Protein AF-A0A951S8R8-F1 (afdb_monomer)

Solvent-accessible surface area (backbone atoms only — not comparable to full-atom values): 6579 Å² total; per-residue (Å²): 127,72,67,63,62,53,54,53,54,55,59,60,56,62,69,66,69,75,76,76,73,77,76,76,77,76,74,76,79,68,79,77,72,84,69,78,86,63,94,67,80,63,89,65,47,37,79,75,50,72,50,72,45,86,98,54,66,38,26,42,38,34,29,24,82,50,80,94,58,104,57,98,70,68,76,45,78,47,42,21,34,61,88,78,66,46,74,57,88,79,80,89,83,81,86,80,133

Foldseek 3Di:
DVVVVVVVVVVVVVVVPPPPPPPPDPPPPPPDDDDQDDQDDDPQKDWPDKDDDPPDQKIKTWIFNHDDDPDDTDIDIWIARNPPRGTDPDDDDDDDD

Radius of gyration: 26.25 Å; Cα contacts (8 Å, |Δi|>4): 87; chains: 1; bounding box: 28×45×77 Å

Nearest PDB structures (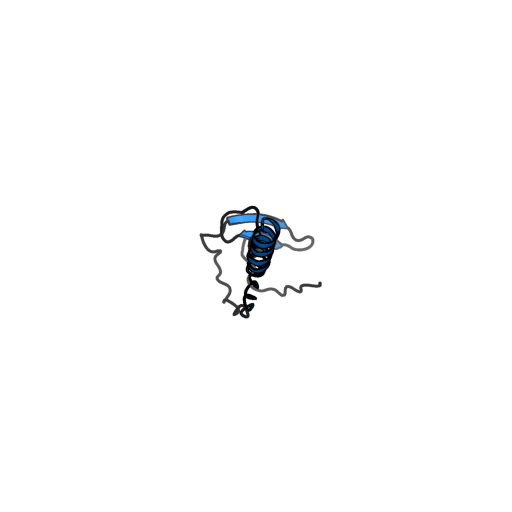foldseek):
  5fkt-assembly1_A  TM=5.896E-01  e=7.491E-01  Cellvibrio japonicus Ueda107
  2onc-assembly1_B  TM=6.786E-01  e=3.067E+00  Homo sapiens
  3g0d-assembly1_B  TM=6.782E-01  e=3.467E+00  Homo sapiens
  3sx4-assembly1_A  TM=6.814E-01  e=3.686E+00  Homo sapiens
  4g1f-assembly4_D  TM=7.110E-01  e=5.324E+00  Homo sapiens

Mean predicted aligned error: 16.15 Å

Sequence (97 aa):
MKSIKFLTYILVLSTLIFTSCKEEEKDEIKPITPVTPTDSIPANYTKVGEAYLIGTSIKAVVYTDGQILSRYTNLYTALYDSATNTRVTEGVLTKTP

Secondary structure (DSSP, 8-state):
-HHHHHHHHHHHHHTTSTT-------------------SSPPTTPEEEEEEE-TTSSEEEEEEESS---SS---EEEEEEETTT--EE---------

pLDDT: mean 72.84, std 16.3, range [47.19, 95.5]

Structure (mmCIF, N/CA/C/O backbone):
data_AF-A0A951S8R8-F1
#
_entry.id   AF-A0A951S8R8-F1
#
loop_
_atom_site.group_PDB
_atom_site.id
_atom_site.type_symbol
_atom_site.label_atom_id
_atom_site.label_alt_id
_atom_site.label_comp_id
_atom_site.label_asym_id
_atom_site.label_entity_id
_atom_site.label_seq_id
_atom_site.pdbx_PDB_ins_code
_atom_site.Cartn_x
_atom_site.Cartn_y
_atom_site.Cartn_z
_atom_site.occupancy
_atom_site.B_iso_or_equiv
_atom_site.auth_seq_id
_atom_site.auth_comp_id
_atom_site.auth_asym_id
_atom_site.auth_atom_id
_atom_site.pdbx_PDB_model_num
ATOM 1 N N . MET A 1 1 ? 3.613 37.052 64.412 1.00 52.00 1 MET A N 1
ATOM 2 C CA . MET A 1 1 ? 4.708 36.433 63.618 1.00 52.00 1 MET A CA 1
ATOM 3 C C . MET A 1 1 ? 4.316 35.189 62.798 1.00 52.00 1 MET A C 1
ATOM 5 O O . MET A 1 1 ? 5.157 34.705 62.051 1.00 52.00 1 MET A O 1
ATOM 9 N N . LYS A 1 2 ? 3.080 34.660 62.873 1.00 51.28 2 LYS A N 1
ATOM 10 C CA . LYS A 1 2 ? 2.650 33.477 62.086 1.00 51.28 2 LYS A CA 1
ATOM 11 C C . LYS A 1 2 ? 2.241 33.813 60.636 1.00 51.28 2 LYS A C 1
ATOM 13 O O . LYS A 1 2 ? 2.443 33.002 59.745 1.00 51.28 2 LYS A O 1
ATOM 18 N N . SER A 1 3 ? 1.750 35.031 60.397 1.00 54.41 3 SER A N 1
ATOM 19 C CA . SER A 1 3 ? 1.268 35.522 59.095 1.00 54.41 3 SER A CA 1
ATOM 20 C C . SER A 1 3 ? 2.374 35.857 58.084 1.00 54.41 3 SER A C 1
ATOM 22 O O . SER A 1 3 ? 2.161 35.712 56.887 1.00 54.41 3 SER A O 1
ATOM 24 N N . ILE A 1 4 ? 3.575 36.234 58.540 1.00 61.06 4 ILE A N 1
ATOM 25 C CA . ILE A 1 4 ? 4.706 36.573 57.650 1.00 61.06 4 ILE A CA 1
ATOM 26 C C . ILE A 1 4 ? 5.276 35.320 56.972 1.00 61.06 4 ILE A C 1
ATOM 28 O O . ILE A 1 4 ? 5.599 35.363 55.790 1.00 61.06 4 ILE A O 1
ATOM 32 N N . LYS A 1 5 ? 5.326 34.188 57.692 1.00 58.56 5 LYS A N 1
ATOM 33 C CA . LYS A 1 5 ? 5.770 32.896 57.138 1.00 58.56 5 LYS A CA 1
ATOM 34 C C . LYS A 1 5 ? 4.786 32.342 56.104 1.00 58.56 5 LYS A C 1
ATOM 36 O O . LYS A 1 5 ? 5.196 31.682 55.160 1.00 58.56 5 LYS A O 1
ATOM 41 N N . PHE A 1 6 ? 3.494 32.628 56.267 1.00 60.69 6 PHE A N 1
ATOM 42 C CA . PHE A 1 6 ?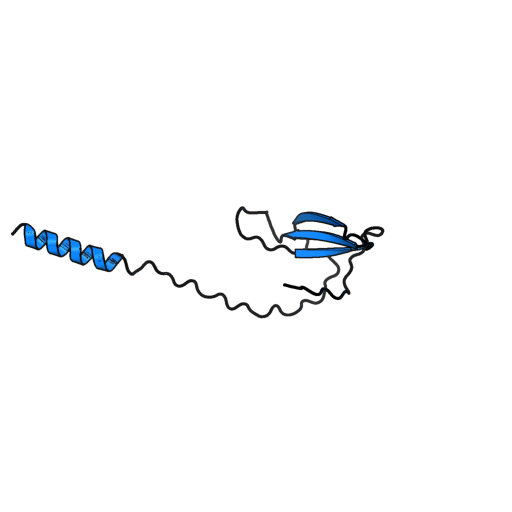 2.459 32.203 55.323 1.00 60.69 6 PHE A CA 1
ATOM 43 C C . PHE A 1 6 ? 2.534 32.987 54.003 1.00 60.69 6 PHE A C 1
ATOM 45 O O . PHE A 1 6 ? 2.419 32.404 52.929 1.00 60.69 6 PHE A O 1
ATOM 52 N N . LEU A 1 7 ? 2.835 34.290 54.076 1.00 61.62 7 LEU A N 1
ATOM 53 C CA . LEU A 1 7 ? 3.014 35.140 52.896 1.00 61.62 7 LEU A CA 1
ATOM 54 C C . LEU A 1 7 ? 4.225 34.716 52.043 1.00 61.62 7 LEU A C 1
ATOM 56 O O . LEU A 1 7 ? 4.182 34.799 50.819 1.00 61.62 7 LEU A O 1
ATOM 60 N N . THR A 1 8 ? 5.289 34.211 52.679 1.00 62.59 8 THR A N 1
ATOM 61 C CA . THR A 1 8 ? 6.489 33.719 51.978 1.00 62.59 8 THR A CA 1
ATOM 62 C C . THR A 1 8 ? 6.229 32.411 51.231 1.00 62.59 8 THR A C 1
ATOM 64 O O . THR A 1 8 ? 6.763 32.221 50.144 1.00 62.59 8 THR A O 1
ATOM 67 N N . TYR A 1 9 ? 5.369 31.534 51.759 1.00 64.81 9 TYR A N 1
ATOM 68 C CA . TYR A 1 9 ? 4.995 30.286 51.083 1.00 64.81 9 TYR A CA 1
ATOM 69 C C . TYR A 1 9 ? 4.163 30.523 49.815 1.00 64.81 9 TYR A C 1
ATOM 71 O O . TYR A 1 9 ? 4.376 29.851 48.810 1.00 64.81 9 TYR A O 1
ATOM 79 N N . ILE A 1 10 ? 3.259 31.507 49.833 1.00 66.06 10 ILE A N 1
ATOM 80 C CA . ILE A 1 10 ? 2.434 31.854 48.663 1.00 66.06 10 ILE A CA 1
ATOM 81 C C . ILE A 1 10 ? 3.296 32.449 47.540 1.00 66.06 10 ILE A C 1
ATOM 83 O O . ILE A 1 10 ? 3.075 32.145 46.369 1.00 66.06 10 ILE A O 1
ATOM 87 N N . LEU A 1 11 ? 4.312 33.243 47.892 1.00 64.38 11 LEU A N 1
ATOM 88 C CA . LEU A 1 11 ? 5.229 33.851 46.925 1.00 64.38 11 LEU A CA 1
ATOM 89 C C . LEU A 1 11 ? 6.129 32.814 46.225 1.00 64.38 11 LEU A C 1
ATOM 91 O O . LEU A 1 11 ? 6.424 32.959 45.045 1.00 64.38 11 LEU A O 1
ATOM 95 N N . VAL A 1 12 ? 6.550 31.759 46.929 1.00 63.94 12 VAL A N 1
ATOM 96 C CA . VAL A 1 12 ? 7.363 30.676 46.340 1.00 63.94 12 VAL A CA 1
ATOM 97 C C . VAL A 1 12 ? 6.514 29.741 45.469 1.00 63.94 12 VAL A C 1
ATOM 99 O O . VAL A 1 12 ? 7.018 29.161 44.513 1.00 63.94 12 VAL A O 1
ATOM 102 N N . LEU A 1 13 ? 5.214 29.612 45.752 1.00 62.19 13 LEU A N 1
ATOM 103 C CA . LEU A 1 13 ? 4.320 28.757 44.969 1.00 62.19 13 LEU A CA 1
ATOM 104 C C . LEU A 1 13 ? 3.916 29.386 43.622 1.00 62.19 13 LEU A C 1
ATOM 106 O O . LEU A 1 13 ? 3.668 28.653 42.668 1.00 62.19 13 LEU A O 1
ATOM 110 N N . SER A 1 14 ? 3.885 30.720 43.505 1.00 60.44 14 SER A N 1
ATOM 111 C CA . SER A 1 14 ? 3.494 31.401 42.259 1.00 60.44 14 SER A CA 1
ATOM 112 C C . SER A 1 14 ? 4.571 31.376 41.169 1.00 60.44 14 SER A C 1
ATOM 114 O O . SER A 1 14 ? 4.240 31.444 39.986 1.00 60.44 14 SER A O 1
ATOM 116 N N . THR A 1 15 ? 5.850 31.226 41.527 1.00 58.84 15 THR A N 1
ATOM 117 C CA . THR A 1 15 ? 6.955 31.158 40.553 1.00 58.84 15 THR A CA 1
ATOM 118 C C . THR A 1 15 ? 7.100 29.782 39.898 1.00 58.84 15 THR A C 1
ATOM 120 O O . THR A 1 15 ? 7.718 29.673 38.843 1.00 58.84 15 THR A O 1
ATOM 123 N N . LEU A 1 16 ? 6.487 28.737 40.467 1.00 59.00 16 LEU A N 1
ATOM 124 C CA . LEU A 1 16 ? 6.534 27.365 39.945 1.00 59.00 16 LEU A CA 1
ATOM 125 C C . LEU A 1 16 ? 5.506 27.083 38.835 1.00 59.00 16 LEU A C 1
ATOM 127 O O . LEU A 1 16 ? 5.595 26.053 38.177 1.00 59.00 16 LEU A O 1
ATOM 131 N N . ILE A 1 17 ? 4.541 27.979 38.609 1.00 59.47 17 ILE A N 1
ATOM 132 C CA . ILE A 1 17 ? 3.419 27.747 37.680 1.00 59.47 17 ILE A CA 1
ATOM 133 C C . ILE A 1 17 ? 3.738 28.221 36.247 1.00 59.47 17 ILE A C 1
ATOM 135 O O . ILE A 1 17 ? 3.051 27.847 35.302 1.00 59.47 17 ILE A O 1
ATOM 139 N N . PHE A 1 18 ? 4.810 29.001 36.054 1.00 56.69 18 PHE A N 1
ATOM 140 C CA . PHE A 1 18 ? 5.191 29.553 34.74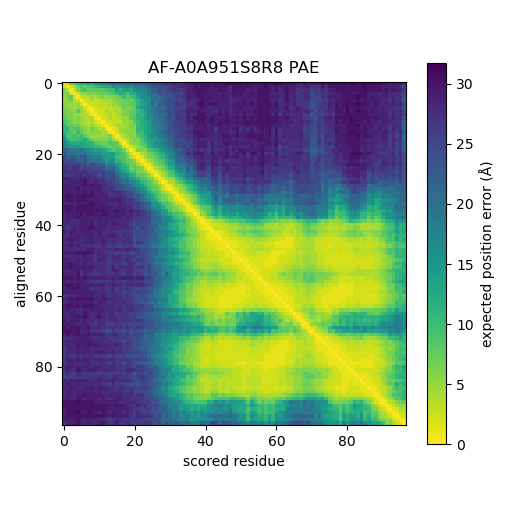3 1.00 56.69 18 PHE A CA 1
ATOM 141 C C . PHE A 1 18 ? 6.191 28.694 33.951 1.00 56.69 18 PHE A C 1
ATOM 143 O O . PHE A 1 18 ? 6.570 29.068 32.846 1.00 56.69 18 PHE A O 1
ATOM 150 N N . THR A 1 19 ? 6.613 27.536 34.464 1.00 59.28 19 THR A N 1
ATOM 151 C CA . THR A 1 19 ? 7.606 26.674 33.792 1.00 59.28 19 THR A CA 1
ATOM 152 C C . THR A 1 19 ? 6.996 25.593 32.893 1.00 59.28 19 THR A C 1
ATOM 154 O O . THR A 1 19 ? 7.737 24.820 32.291 1.00 59.28 19 THR A O 1
ATOM 157 N N . SER A 1 20 ? 5.663 25.528 32.765 1.00 55.53 20 SER A N 1
ATOM 158 C CA . SER A 1 20 ? 4.974 24.445 32.042 1.00 55.53 20 SER A CA 1
ATOM 159 C C . SER A 1 20 ? 4.200 24.890 30.794 1.00 55.53 20 SER A C 1
ATOM 161 O O . SER A 1 20 ? 3.190 24.282 30.447 1.00 55.53 20 SER A O 1
ATOM 163 N N . CYS A 1 21 ? 4.698 25.893 30.074 1.00 60.41 21 CYS A N 1
ATOM 164 C CA . CYS A 1 21 ? 4.449 25.988 28.635 1.00 60.41 21 CYS A CA 1
ATOM 165 C C . CYS A 1 21 ? 5.751 25.640 27.918 1.00 60.41 21 CYS A C 1
ATOM 167 O O . CYS A 1 21 ? 6.576 26.509 27.647 1.00 60.41 21 CYS A O 1
ATOM 169 N N . LYS A 1 22 ? 5.953 24.347 27.645 1.00 51.09 22 LYS A N 1
ATOM 170 C CA . LYS A 1 22 ? 6.853 23.949 26.565 1.00 51.09 22 LYS A CA 1
ATOM 171 C C . LYS A 1 22 ? 6.155 24.357 25.278 1.00 51.09 22 LYS A C 1
ATOM 173 O O . LYS A 1 22 ? 5.131 23.779 24.929 1.00 51.09 22 LYS A O 1
ATOM 178 N N . GLU A 1 23 ? 6.665 25.400 24.645 1.00 51.06 23 GLU A N 1
ATOM 179 C CA . GLU A 1 23 ? 6.321 25.714 23.268 1.00 51.06 23 GLU A CA 1
ATOM 180 C C . GLU A 1 23 ? 6.715 24.483 22.447 1.00 51.06 23 GLU A C 1
ATOM 182 O O . GLU A 1 23 ? 7.880 24.080 22.446 1.00 51.06 23 GLU A O 1
ATOM 187 N N . GLU A 1 24 ? 5.721 23.794 21.883 1.00 51.28 24 GLU A N 1
ATOM 188 C CA . GLU A 1 24 ? 5.985 22.714 20.944 1.00 51.28 24 GLU A CA 1
ATOM 189 C C . GLU A 1 24 ? 6.720 23.347 19.767 1.00 51.28 24 GLU A C 1
ATOM 191 O O . GLU A 1 24 ? 6.184 24.213 19.069 1.00 51.28 24 GLU A O 1
ATOM 196 N N . GLU A 1 25 ? 7.993 22.976 19.631 1.00 47.19 25 GLU A N 1
ATOM 197 C CA . GLU A 1 25 ? 8.820 23.263 18.472 1.00 47.19 25 GLU A CA 1
ATOM 198 C C . GLU A 1 25 ? 7.977 22.909 17.251 1.00 47.19 25 GLU A C 1
ATOM 200 O O . GLU A 1 25 ? 7.586 21.758 17.062 1.00 47.19 25 GLU A O 1
ATOM 205 N N . LYS A 1 26 ? 7.576 23.931 16.485 1.00 47.31 26 LYS A N 1
ATOM 206 C CA .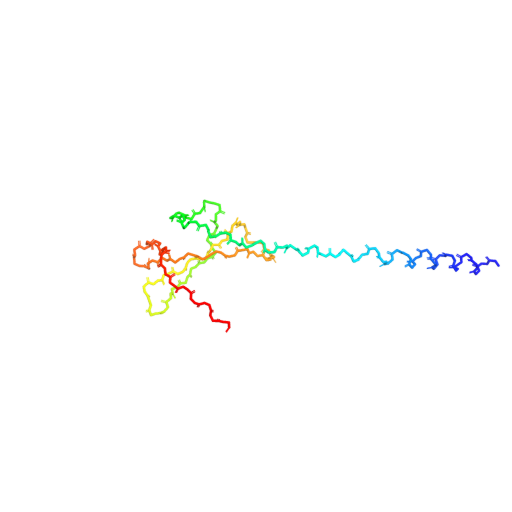 LYS A 1 26 ? 6.914 23.710 15.208 1.00 47.31 26 LYS A CA 1
ATOM 207 C C . LYS A 1 26 ? 7.921 22.952 14.368 1.00 47.31 26 LYS A C 1
ATOM 209 O O . LYS A 1 26 ? 8.836 23.576 13.838 1.00 47.31 26 LYS A O 1
ATOM 214 N N . ASP A 1 27 ? 7.751 21.637 14.279 1.00 49.22 27 ASP A N 1
ATOM 215 C CA . ASP A 1 27 ? 8.415 20.819 13.282 1.00 49.22 27 ASP A CA 1
ATOM 216 C C . ASP A 1 27 ? 8.200 21.531 11.948 1.00 49.22 27 ASP A C 1
ATOM 218 O O . ASP A 1 27 ? 7.082 21.596 11.423 1.00 49.22 27 ASP A O 1
ATOM 222 N N . GLU A 1 28 ? 9.257 22.168 11.442 1.00 48.84 28 GLU A N 1
ATOM 223 C CA . GLU A 1 28 ? 9.263 22.701 10.096 1.00 48.84 28 GLU A CA 1
ATOM 224 C C . GLU A 1 28 ? 8.881 21.531 9.198 1.00 48.84 28 GLU A C 1
ATOM 226 O O . GLU A 1 28 ? 9.617 20.545 9.097 1.00 48.84 28 GLU A O 1
ATOM 231 N N . ILE A 1 29 ? 7.700 21.615 8.581 1.00 52.88 29 ILE A N 1
ATOM 232 C CA . ILE A 1 29 ? 7.261 20.668 7.564 1.00 52.88 29 ILE A CA 1
ATOM 233 C C . ILE A 1 29 ? 8.261 20.823 6.422 1.00 52.88 29 ILE A C 1
ATOM 235 O O . ILE A 1 29 ? 8.091 21.662 5.535 1.00 52.88 29 ILE A O 1
ATOM 239 N N . LYS A 1 30 ? 9.354 20.058 6.476 1.00 49.28 30 LYS A N 1
ATOM 240 C CA . LYS A 1 30 ? 10.313 19.991 5.386 1.00 49.28 30 LYS A CA 1
ATOM 241 C C . LYS A 1 30 ? 9.522 19.576 4.149 1.00 49.28 30 LYS A C 1
ATOM 243 O O . LYS A 1 30 ? 8.792 18.583 4.220 1.00 49.28 30 LYS A O 1
ATOM 248 N N . PRO A 1 31 ? 9.633 20.316 3.033 1.00 50.00 31 PRO A N 1
ATOM 249 C CA . PRO A 1 31 ? 9.040 19.895 1.779 1.00 50.00 31 PRO A CA 1
ATOM 250 C C . PRO A 1 31 ? 9.468 18.456 1.510 1.00 50.00 31 PRO A C 1
ATOM 252 O O . PRO A 1 31 ? 10.661 18.152 1.486 1.00 50.00 31 PRO A O 1
ATOM 255 N N . ILE A 1 32 ? 8.489 17.567 1.377 1.00 60.22 32 ILE A N 1
ATOM 256 C CA . ILE A 1 32 ? 8.725 16.172 1.025 1.00 60.22 32 ILE A CA 1
ATOM 257 C C . ILE A 1 32 ? 9.359 16.200 -0.363 1.00 60.22 32 ILE A C 1
ATOM 259 O O . ILE A 1 32 ? 8.687 16.514 -1.347 1.00 60.22 32 ILE A O 1
ATOM 263 N N . THR A 1 33 ? 10.664 15.948 -0.449 1.00 52.12 33 THR A N 1
ATOM 264 C CA . THR A 1 33 ? 11.326 15.776 -1.739 1.00 52.12 33 THR A CA 1
ATOM 265 C C . THR A 1 33 ? 10.621 14.616 -2.442 1.00 52.12 33 THR A C 1
ATOM 267 O O . THR A 1 33 ? 10.497 13.554 -1.824 1.00 52.12 33 THR A O 1
ATOM 270 N N . PRO A 1 34 ? 10.122 14.782 -3.680 1.00 50.09 34 PRO A N 1
ATOM 271 C CA . PRO A 1 34 ? 9.469 13.697 -4.394 1.00 50.09 34 PRO A CA 1
ATOM 272 C C . PRO A 1 34 ? 10.436 12.520 -4.486 1.00 50.09 34 PRO A C 1
ATOM 274 O O . PRO A 1 34 ? 11.483 12.610 -5.125 1.00 50.09 34 PRO A O 1
ATOM 277 N N . VAL A 1 35 ? 10.121 11.431 -3.792 1.00 56.78 35 VAL A N 1
ATOM 278 C CA . VAL A 1 35 ? 10.857 10.182 -3.945 1.00 56.78 35 VAL A CA 1
ATOM 279 C C . VAL A 1 35 ? 10.472 9.588 -5.291 1.00 56.78 35 VAL A C 1
ATOM 281 O O . VAL A 1 35 ? 9.289 9.522 -5.628 1.00 56.78 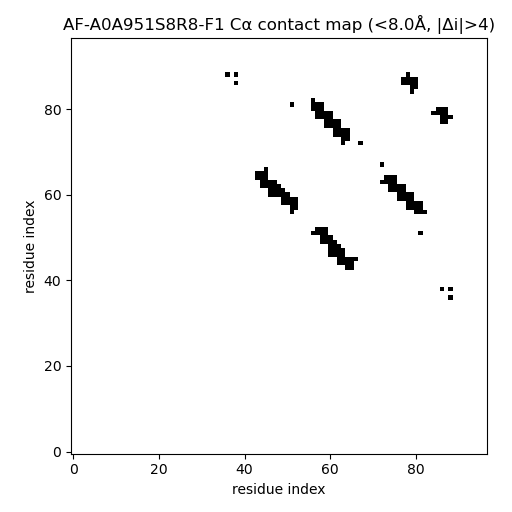35 VAL A O 1
ATOM 284 N N . THR A 1 36 ? 11.465 9.165 -6.071 1.00 57.25 36 THR A N 1
ATOM 285 C CA . THR A 1 36 ? 11.218 8.371 -7.275 1.00 57.25 36 THR A CA 1
ATOM 286 C C . THR A 1 36 ? 10.337 7.185 -6.881 1.00 57.25 36 THR A C 1
ATOM 288 O O . THR A 1 36 ? 10.677 6.499 -5.907 1.00 57.25 36 THR A O 1
ATOM 291 N N . PRO A 1 37 ? 9.202 6.945 -7.564 1.00 57.38 37 PRO A N 1
ATOM 292 C CA . PRO A 1 37 ? 8.337 5.822 -7.242 1.00 57.38 37 PRO A CA 1
ATOM 293 C C . PRO A 1 37 ? 9.166 4.539 -7.313 1.00 57.38 37 PRO A C 1
ATOM 295 O O . PRO A 1 37 ? 9.643 4.141 -8.367 1.00 57.38 37 PRO A O 1
ATOM 298 N N . THR A 1 38 ? 9.406 3.929 -6.156 1.00 61.50 38 THR A N 1
ATOM 299 C CA . THR A 1 38 ? 9.983 2.589 -6.078 1.00 61.50 38 THR A CA 1
ATOM 300 C C . THR A 1 38 ? 8.861 1.607 -6.366 1.00 61.50 38 THR A C 1
ATOM 302 O O . THR A 1 38 ? 7.801 1.710 -5.743 1.00 61.50 38 THR A O 1
ATOM 305 N N . ASP A 1 39 ? 9.077 0.660 -7.278 1.00 64.75 39 ASP A N 1
ATOM 306 C CA . ASP A 1 39 ? 8.048 -0.300 -7.703 1.00 64.75 39 ASP A CA 1
ATOM 307 C C . ASP A 1 39 ? 7.542 -1.176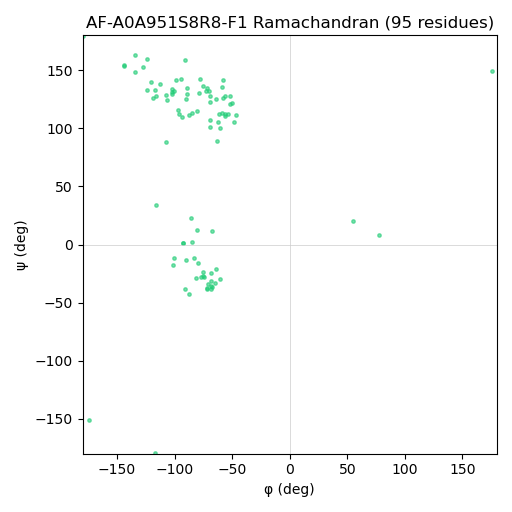 -6.546 1.00 64.75 39 ASP A C 1
ATOM 309 O O . ASP A 1 39 ? 6.364 -1.537 -6.492 1.00 64.75 39 ASP A O 1
ATOM 313 N N . SER A 1 40 ? 8.390 -1.445 -5.552 1.00 76.44 40 SER A N 1
ATOM 314 C CA . SER A 1 40 ? 8.063 -2.279 -4.396 1.00 76.44 40 SER A CA 1
ATOM 315 C C . SER A 1 40 ? 7.578 -1.488 -3.177 1.00 76.44 40 SER A C 1
ATOM 317 O O . SER A 1 40 ? 8.128 -0.441 -2.834 1.00 76.44 40 SER A O 1
ATOM 319 N N . ILE A 1 41 ? 6.598 -2.048 -2.462 1.00 82.75 41 ILE A N 1
ATOM 320 C CA . ILE A 1 41 ? 6.230 -1.614 -1.108 1.00 82.75 41 ILE A CA 1
ATOM 321 C C . ILE A 1 41 ? 7.359 -2.021 -0.140 1.00 82.75 41 ILE A C 1
ATOM 323 O O . ILE A 1 41 ? 7.790 -3.176 -0.193 1.00 82.75 41 ILE A O 1
ATOM 327 N N . PRO A 1 42 ? 7.851 -1.125 0.738 1.00 85.00 42 PRO A N 1
ATOM 328 C CA . PRO A 1 42 ? 8.872 -1.476 1.723 1.00 85.00 42 PRO A CA 1
ATOM 329 C C . PRO A 1 42 ? 8.429 -2.625 2.638 1.00 85.00 42 PRO A C 1
ATOM 331 O O . PRO A 1 42 ? 7.282 -2.681 3.074 1.00 85.00 42 PRO A O 1
ATOM 334 N N . ALA A 1 43 ? 9.351 -3.531 2.974 1.00 84.62 43 ALA A N 1
ATOM 335 C CA . ALA A 1 43 ? 9.038 -4.741 3.744 1.00 84.62 43 ALA A CA 1
ATOM 336 C C . ALA A 1 43 ? 8.530 -4.468 5.173 1.00 84.62 43 ALA A C 1
ATOM 338 O O . ALA A 1 43 ? 7.891 -5.326 5.774 1.00 84.62 43 ALA A O 1
ATOM 339 N N . ASN A 1 44 ? 8.809 -3.286 5.725 1.00 86.25 44 ASN A N 1
ATOM 340 C CA . ASN A 1 44 ? 8.362 -2.877 7.056 1.00 86.25 44 ASN A CA 1
ATOM 341 C 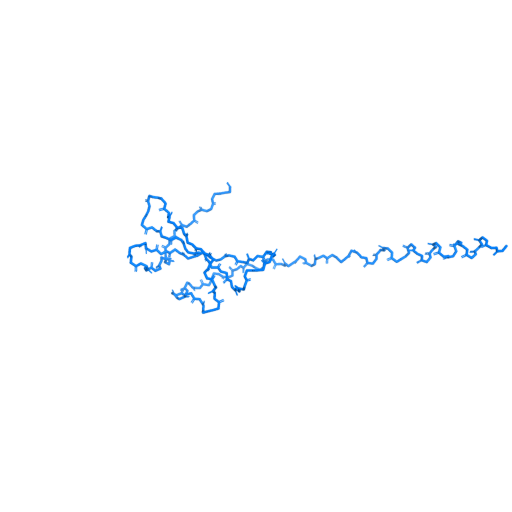C . ASN A 1 44 ? 6.941 -2.287 7.070 1.00 86.25 44 ASN A C 1
ATOM 343 O O . ASN A 1 44 ? 6.494 -1.831 8.120 1.00 86.25 44 ASN A O 1
ATOM 347 N N . TYR A 1 45 ? 6.247 -2.250 5.928 1.00 89.69 45 TYR A N 1
ATOM 348 C CA . TYR A 1 45 ? 4.904 -1.688 5.847 1.00 89.69 45 TYR A CA 1
ATOM 349 C C . TYR A 1 45 ? 3.849 -2.757 6.127 1.00 89.69 45 TYR A C 1
ATOM 351 O O . TYR A 1 45 ? 3.875 -3.851 5.562 1.00 89.69 45 TYR A O 1
ATOM 359 N N . THR A 1 46 ? 2.868 -2.408 6.955 1.00 91.12 46 THR A N 1
ATOM 360 C CA . THR A 1 46 ? 1.739 -3.283 7.290 1.00 91.12 46 THR A CA 1
ATOM 361 C C . THR A 1 46 ? 0.507 -2.857 6.505 1.00 91.12 46 THR A C 1
ATOM 363 O O . THR A 1 46 ? 0.130 -1.685 6.526 1.00 91.12 46 THR A O 1
ATOM 366 N N . LYS A 1 47 ? -0.152 -3.800 5.823 1.00 92.44 47 LYS A N 1
ATOM 367 C CA . LYS A 1 47 ? -1.440 -3.546 5.163 1.00 92.44 47 LYS A CA 1
ATOM 368 C C . LYS A 1 47 ? -2.526 -3.325 6.216 1.00 92.44 47 LYS A C 1
ATOM 370 O O . LYS A 1 47 ? -2.783 -4.203 7.034 1.00 92.44 47 LYS A O 1
ATOM 375 N N . VAL A 1 48 ? -3.184 -2.174 6.147 1.00 93.00 48 VAL A N 1
ATOM 376 C CA . VAL A 1 48 ? -4.299 -1.794 7.028 1.00 93.00 48 VAL A CA 1
ATOM 377 C C . VAL A 1 48 ? -5.632 -2.215 6.418 1.00 93.00 48 VAL A C 1
ATOM 379 O O . VAL A 1 48 ? -6.531 -2.668 7.119 1.00 93.00 48 VAL A O 1
ATOM 382 N N . GLY A 1 49 ? -5.762 -2.090 5.098 1.00 93.44 49 GLY A N 1
ATOM 383 C CA . GLY A 1 49 ? -7.000 -2.406 4.400 1.00 93.44 49 GLY A CA 1
ATOM 384 C C . GLY A 1 49 ? -6.895 -2.188 2.899 1.00 93.44 49 GLY A C 1
ATOM 385 O O . GLY A 1 49 ? -5.854 -1.785 2.376 1.00 93.44 49 GLY A O 1
ATOM 386 N N . GLU A 1 50 ? -7.984 -2.476 2.199 1.00 95.50 50 GLU A N 1
ATOM 387 C CA . GLU A 1 50 ? -8.121 -2.215 0.770 1.00 95.50 50 GLU A CA 1
ATOM 388 C C . GLU A 1 50 ? -9.549 -1.798 0.420 1.00 95.50 50 GLU A C 1
ATOM 390 O O . GLU A 1 50 ? -10.499 -2.147 1.122 1.00 95.50 50 GLU A O 1
ATOM 395 N N . ALA A 1 51 ? -9.683 -1.053 -0.671 1.00 95.00 51 ALA A N 1
ATOM 396 C CA . ALA A 1 51 ? -10.955 -0.628 -1.232 1.00 95.00 51 ALA A CA 1
ATOM 397 C C . ALA A 1 51 ? -10.882 -0.614 -2.762 1.00 95.00 51 ALA A C 1
ATOM 399 O O . ALA A 1 51 ? -9.817 -0.417 -3.348 1.00 95.00 51 ALA A O 1
ATOM 400 N N . TYR A 1 52 ? -12.031 -0.792 -3.408 1.00 93.56 52 TYR A N 1
ATOM 401 C CA . TYR A 1 52 ? -12.161 -0.731 -4.863 1.00 93.56 52 TYR A CA 1
ATOM 402 C C . TYR A 1 52 ? -12.768 0.612 -5.265 1.00 93.56 52 TYR A C 1
ATOM 404 O O . TYR A 1 52 ? -13.777 1.038 -4.699 1.00 93.56 52 TYR A O 1
ATOM 412 N N . LEU A 1 53 ? -12.147 1.286 -6.232 1.00 88.88 53 LEU A N 1
ATOM 413 C CA . LEU A 1 53 ? -12.626 2.567 -6.736 1.00 88.88 53 LEU A CA 1
ATOM 414 C C . LEU A 1 53 ? -13.759 2.318 -7.737 1.00 88.88 53 LEU A C 1
ATOM 416 O O . LEU A 1 53 ? -13.547 1.754 -8.811 1.00 88.88 53 LEU A O 1
ATOM 420 N N . ILE A 1 54 ? -14.966 2.759 -7.381 1.00 90.38 54 ILE A N 1
ATOM 421 C CA . ILE A 1 54 ? -16.173 2.598 -8.200 1.00 90.38 54 ILE A CA 1
ATOM 422 C C . ILE A 1 54 ? -15.973 3.258 -9.571 1.00 90.38 54 ILE A C 1
ATOM 424 O O . ILE A 1 54 ? -15.487 4.383 -9.663 1.00 90.38 54 ILE A O 1
ATOM 428 N N . GLY A 1 55 ? -16.375 2.560 -10.636 1.00 87.81 55 GLY A N 1
ATOM 429 C CA . GLY A 1 55 ? -16.267 3.058 -12.012 1.00 87.81 55 GLY A CA 1
ATOM 430 C C . GLY A 1 55 ? -14.861 2.963 -12.608 1.00 87.81 55 GLY A C 1
ATOM 431 O O . GLY A 1 55 ? -14.630 3.476 -13.699 1.00 87.81 55 GLY A O 1
ATOM 432 N N . THR A 1 56 ? -13.927 2.301 -11.922 1.00 88.25 56 THR A N 1
ATOM 433 C CA . THR A 1 56 ? -12.565 2.068 -12.408 1.00 88.25 56 THR A CA 1
ATOM 434 C C . THR A 1 56 ? -12.155 0.618 -12.172 1.00 88.25 56 THR A C 1
ATOM 436 O O . THR A 1 56 ? -12.727 -0.068 -11.328 1.00 88.25 56 THR A O 1
ATOM 439 N N . SER A 1 57 ? -11.107 0.173 -12.859 1.00 90.38 57 SER A N 1
ATOM 440 C CA . SER A 1 57 ? -10.447 -1.102 -12.561 1.00 90.38 57 SER A CA 1
ATOM 441 C C . SER A 1 57 ? -9.389 -0.961 -11.460 1.00 90.38 57 SER A C 1
ATOM 443 O O . SER A 1 57 ? -8.472 -1.773 -11.417 1.00 90.38 57 SER A O 1
ATOM 445 N N . ILE A 1 58 ? -9.464 0.053 -10.587 1.00 92.00 58 ILE A N 1
ATOM 446 C CA . ILE A 1 58 ? -8.422 0.354 -9.595 1.00 92.00 58 ILE A CA 1
ATOM 447 C C . ILE A 1 58 ? -8.822 -0.136 -8.199 1.00 92.00 58 ILE A C 1
ATOM 449 O O . ILE A 1 58 ? -9.915 0.129 -7.697 1.00 92.00 58 ILE A O 1
ATOM 453 N N . LYS A 1 59 ? -7.877 -0.797 -7.534 1.00 94.00 59 LYS A N 1
ATOM 454 C CA . LYS A 1 59 ? -7.889 -1.122 -6.110 1.00 94.00 59 LYS A CA 1
ATOM 455 C C . LYS A 1 59 ? -6.899 -0.225 -5.373 1.00 94.00 59 LYS A C 1
ATOM 457 O O . LYS A 1 59 ? -5.710 -0.219 -5.686 1.00 94.00 59 LYS A O 1
ATOM 462 N N . ALA A 1 60 ? -7.368 0.495 -4.364 1.00 92.94 60 ALA A N 1
ATOM 463 C CA . ALA A 1 60 ? -6.511 1.191 -3.416 1.00 92.94 60 ALA A CA 1
ATOM 464 C C . ALA A 1 60 ? -6.182 0.266 -2.245 1.00 92.94 60 ALA A C 1
ATOM 466 O O . ALA A 1 60 ? -7.074 -0.319 -1.631 1.00 92.94 60 ALA A O 1
ATOM 467 N N . VAL A 1 61 ? -4.900 0.152 -1.914 1.00 94.31 61 VAL A N 1
ATOM 468 C CA . VAL A 1 61 ? -4.430 -0.566 -0.730 1.00 94.31 61 VAL A CA 1
ATOM 469 C C . VAL A 1 61 ? -3.759 0.429 0.203 1.00 94.31 61 VAL A C 1
ATOM 471 O O . VAL A 1 61 ? -2.878 1.185 -0.214 1.00 94.31 61 VAL A O 1
ATOM 474 N N . VAL A 1 62 ? -4.195 0.423 1.460 1.00 92.88 62 VAL A N 1
ATOM 475 C CA . VAL A 1 62 ? -3.705 1.318 2.508 1.00 92.88 62 VAL A CA 1
ATOM 476 C C . VAL A 1 62 ? -2.711 0.566 3.382 1.00 92.88 62 VAL A C 1
ATOM 478 O O . VAL A 1 62 ? -2.979 -0.547 3.843 1.00 92.88 62 VAL A O 1
ATOM 481 N N . TYR A 1 63 ? -1.574 1.201 3.620 1.00 93.06 63 TYR A N 1
ATOM 482 C CA . TYR A 1 63 ? -0.463 0.711 4.415 1.00 93.06 63 TYR A CA 1
ATOM 483 C C . TYR A 1 63 ? -0.128 1.691 5.538 1.00 93.06 63 TYR A C 1
ATOM 485 O O . TYR A 1 63 ? -0.434 2.879 5.457 1.00 93.06 63 TYR A O 1
ATOM 493 N N . THR A 1 64 ? 0.560 1.195 6.556 1.00 92.12 64 THR A N 1
ATOM 494 C CA . THR A 1 64 ? 1.224 1.990 7.592 1.00 92.12 64 THR A CA 1
ATOM 495 C C . THR A 1 64 ? 2.686 1.556 7.707 1.00 92.12 64 THR A C 1
ATOM 497 O O . THR A 1 64 ? 3.008 0.409 7.400 1.00 92.12 64 THR A O 1
ATOM 500 N N . ASP A 1 65 ? 3.569 2.453 8.137 1.00 87.19 65 ASP A N 1
ATOM 501 C CA . ASP A 1 65 ? 5.009 2.228 8.324 1.00 87.19 65 ASP A CA 1
ATOM 502 C C . ASP A 1 65 ? 5.371 1.517 9.648 1.00 87.19 65 ASP A C 1
ATOM 504 O O . ASP A 1 65 ? 6.549 1.442 10.007 1.00 87.19 65 ASP A O 1
ATOM 508 N N . GLY A 1 66 ? 4.391 0.945 10.359 1.00 79.62 66 GLY A N 1
ATOM 509 C CA . GLY A 1 66 ? 4.622 0.217 11.607 1.00 79.62 66 GLY A CA 1
ATOM 510 C C . GLY A 1 66 ? 3.380 -0.476 12.173 1.00 79.62 66 GLY A C 1
ATOM 511 O O . GLY A 1 66 ? 2.499 -0.915 11.435 1.00 79.62 66 GLY A O 1
ATOM 512 N N . GLN A 1 67 ? 3.321 -0.623 13.501 1.00 76.69 67 GLN A N 1
ATOM 513 C CA . GLN A 1 67 ? 2.122 -1.115 14.187 1.00 76.69 67 GLN A CA 1
ATOM 514 C C . GLN A 1 67 ? 1.080 -0.000 14.292 1.00 76.69 67 GLN A C 1
ATOM 516 O O . GLN A 1 67 ? 1.425 1.151 14.551 1.00 76.69 67 GLN A O 1
ATOM 521 N N . ILE A 1 68 ? -0.199 -0.356 14.150 1.00 74.38 68 ILE A N 1
ATOM 522 C CA . ILE A 1 68 ? -1.305 0.577 14.377 1.00 74.38 68 ILE A CA 1
ATOM 523 C C . ILE A 1 68 ? -1.364 0.877 15.877 1.00 74.38 68 ILE A C 1
ATOM 525 O O . ILE A 1 68 ? -1.841 0.067 16.672 1.00 74.38 68 ILE A O 1
ATOM 529 N N . LEU A 1 69 ? -0.842 2.037 16.264 1.00 74.00 69 LEU A N 1
ATOM 530 C CA . LEU A 1 69 ? -0.933 2.552 17.624 1.00 74.00 69 LEU A CA 1
ATOM 531 C C . LEU A 1 69 ? -2.192 3.413 17.764 1.00 74.00 69 LEU A C 1
ATOM 533 O O . LEU A 1 69 ? -2.710 3.949 16.790 1.00 74.00 69 LEU A O 1
ATOM 537 N N . SER A 1 70 ? -2.670 3.610 18.993 1.00 71.62 70 SER A N 1
ATOM 538 C CA . SER A 1 70 ? -3.859 4.426 19.308 1.00 71.62 70 SER A CA 1
ATOM 539 C C . SER A 1 70 ? -3.696 5.937 19.050 1.00 71.62 70 SER A C 1
ATOM 541 O O . SER A 1 70 ? -4.520 6.736 19.492 1.00 71.62 70 SER A O 1
ATOM 543 N N . ARG A 1 71 ? -2.626 6.347 18.363 1.00 75.81 71 ARG A N 1
ATOM 544 C CA . ARG A 1 71 ? -2.263 7.738 18.063 1.00 75.81 71 ARG A CA 1
ATOM 545 C C . ARG A 1 71 ? -2.264 7.982 16.552 1.00 75.81 71 ARG A C 1
ATOM 547 O O . ARG A 1 71 ? -2.532 7.081 15.760 1.00 75.81 71 ARG A O 1
ATOM 554 N N . TYR A 1 72 ? -1.933 9.213 16.163 1.00 78.75 72 TYR A N 1
ATOM 555 C CA . TYR A 1 72 ? -1.688 9.572 14.770 1.00 78.75 72 TYR A CA 1
ATOM 556 C C . TYR A 1 72 ? -0.678 8.611 14.143 1.00 78.75 72 TYR A C 1
ATOM 558 O O . TYR A 1 72 ? 0.437 8.456 14.636 1.00 78.75 72 TYR A O 1
ATOM 566 N N . THR A 1 73 ? -1.117 7.947 13.080 1.00 82.81 73 THR A N 1
ATOM 567 C CA . THR A 1 73 ? -0.346 6.951 12.344 1.00 82.81 73 THR A CA 1
ATOM 568 C C . THR A 1 73 ? -0.300 7.383 10.888 1.00 82.81 73 THR A C 1
ATOM 570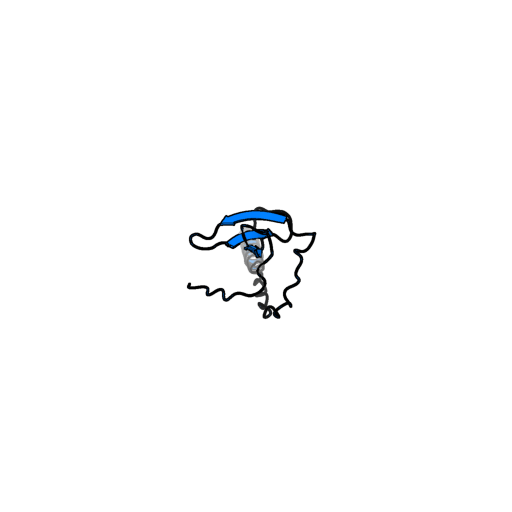 O O . THR A 1 73 ? -1.332 7.752 10.321 1.00 82.81 73 THR A O 1
ATOM 573 N N . ASN A 1 74 ? 0.885 7.346 10.281 1.00 85.75 74 ASN A N 1
ATOM 574 C CA . ASN A 1 74 ? 1.029 7.673 8.870 1.00 85.75 74 ASN A CA 1
ATOM 575 C C . ASN A 1 74 ? 0.366 6.584 8.027 1.00 85.75 74 ASN A C 1
ATOM 577 O O . ASN A 1 74 ? 0.641 5.391 8.189 1.00 85.75 74 ASN A O 1
ATOM 581 N N . LEU A 1 75 ? -0.519 7.017 7.130 1.00 88.44 75 LEU A N 1
ATOM 582 C CA . LEU A 1 75 ? -1.165 6.153 6.155 1.00 88.44 75 LEU A CA 1
ATOM 583 C C . LEU A 1 75 ? -0.584 6.432 4.777 1.00 88.44 75 LEU A C 1
ATOM 585 O O . LEU A 1 75 ? -0.563 7.567 4.304 1.00 88.44 75 LEU A O 1
ATOM 589 N N . TYR A 1 76 ? -0.168 5.362 4.119 1.00 89.12 76 TYR A N 1
ATOM 590 C CA . TYR A 1 76 ? 0.338 5.375 2.759 1.00 89.12 76 TYR A CA 1
ATOM 591 C C . TYR A 1 76 ? -0.652 4.630 1.882 1.00 89.12 76 TYR A C 1
ATOM 593 O O . TYR A 1 76 ? -1.171 3.585 2.267 1.00 89.12 76 TYR A O 1
ATOM 601 N N . THR A 1 77 ? -0.923 5.153 0.694 1.00 89.50 77 THR A N 1
ATOM 602 C CA . THR A 1 77 ? -1.832 4.503 -0.253 1.00 89.50 77 THR A CA 1
ATOM 603 C C . THR A 1 77 ? -1.066 4.133 -1.507 1.00 89.50 77 THR A C 1
ATOM 605 O O . THR A 1 77 ? -0.328 4.953 -2.052 1.00 89.50 77 THR A O 1
ATOM 608 N N . ALA A 1 78 ? -1.256 2.904 -1.975 1.00 90.06 78 ALA A N 1
ATOM 609 C CA . ALA A 1 78 ? -0.818 2.482 -3.295 1.00 90.06 78 ALA A CA 1
ATOM 610 C C . ALA A 1 78 ? -2.025 2.014 -4.106 1.00 90.06 78 ALA A C 1
ATOM 612 O O . ALA A 1 78 ? -2.928 1.358 -3.584 1.00 90.06 78 ALA A O 1
ATOM 613 N N . LEU A 1 79 ? -2.033 2.375 -5.384 1.00 91.06 79 LEU A N 1
ATOM 614 C CA . LEU A 1 79 ? -3.073 2.001 -6.329 1.00 91.06 79 LEU A CA 1
ATOM 615 C C . LEU A 1 79 ? -2.600 0.811 -7.155 1.00 91.06 79 LEU A C 1
ATOM 617 O O . LEU A 1 79 ? -1.429 0.728 -7.525 1.00 91.06 79 LEU A O 1
ATOM 621 N N . TYR A 1 80 ? -3.518 -0.099 -7.438 1.00 91.50 80 TYR A N 1
ATOM 622 C CA . TYR A 1 80 ? -3.276 -1.312 -8.203 1.00 91.50 80 TYR A CA 1
ATOM 623 C C . TYR A 1 80 ? -4.385 -1.501 -9.223 1.00 91.50 80 TYR A C 1
ATOM 625 O O . TYR A 1 80 ? -5.537 -1.173 -8.949 1.00 91.50 80 TYR A O 1
ATOM 633 N N . ASP A 1 81 ? -4.062 -2.096 -10.360 1.00 91.31 81 ASP A N 1
ATOM 634 C CA . ASP A 1 81 ? -5.069 -2.711 -11.212 1.00 91.31 81 ASP A CA 1
ATOM 635 C C . ASP A 1 81 ? -5.713 -3.883 -10.447 1.00 91.31 81 ASP A C 1
ATOM 637 O O . ASP A 1 81 ? -5.039 -4.765 -9.909 1.00 91.31 81 ASP A O 1
ATOM 641 N N . SER A 1 82 ? -7.035 -3.856 -10.338 1.00 91.31 82 SER A N 1
ATOM 642 C CA . SER A 1 82 ? -7.837 -4.825 -9.591 1.00 91.31 82 SER A CA 1
ATOM 643 C C . SER A 1 82 ? -7.848 -6.225 -10.211 1.00 91.31 82 SER A C 1
ATOM 645 O O . SER A 1 82 ? -8.039 -7.192 -9.474 1.00 91.31 82 SER A O 1
ATOM 647 N N . ALA A 1 83 ? -7.616 -6.351 -11.521 1.00 90.50 83 ALA A N 1
ATOM 648 C CA . ALA A 1 83 ? -7.588 -7.624 -12.233 1.00 90.50 83 ALA A CA 1
ATOM 649 C C . ALA A 1 83 ? -6.193 -8.261 -12.202 1.00 90.50 83 ALA A C 1
ATOM 651 O O . ALA A 1 83 ? -6.070 -9.465 -11.975 1.00 90.50 83 ALA A O 1
ATOM 652 N N . THR A 1 84 ? -5.136 -7.467 -12.396 1.00 91.38 84 THR A N 1
ATOM 653 C CA . THR A 1 84 ? -3.759 -7.989 -12.506 1.00 91.38 84 THR A CA 1
ATOM 654 C C . THR A 1 84 ? -2.934 -7.851 -11.228 1.00 91.38 84 THR A C 1
ATOM 656 O O . THR A 1 84 ? -1.858 -8.437 -11.131 1.00 91.38 84 THR A O 1
ATOM 659 N N . ASN A 1 85 ? -3.413 -7.091 -10.237 1.00 87.38 85 ASN A N 1
ATOM 660 C CA . ASN A 1 85 ? -2.645 -6.669 -9.058 1.00 87.38 85 ASN A CA 1
ATOM 661 C C . ASN A 1 85 ? -1.333 -5.936 -9.400 1.00 87.38 85 ASN A C 1
ATOM 663 O O . ASN A 1 85 ? -0.439 -5.840 -8.560 1.00 87.38 85 ASN A O 1
ATOM 667 N N . THR A 1 86 ? -1.201 -5.395 -10.613 1.00 88.50 86 THR A N 1
ATOM 668 C CA . THR A 1 86 ? -0.054 -4.561 -10.992 1.00 88.50 86 THR A CA 1
ATOM 669 C C . THR A 1 86 ? -0.194 -3.176 -10.371 1.00 88.50 86 THR A C 1
ATOM 671 O O . THR A 1 86 ? -1.279 -2.598 -10.380 1.00 88.50 86 THR A O 1
ATOM 674 N N . ARG A 1 87 ? 0.892 -2.633 -9.812 1.00 87.62 87 ARG A N 1
ATOM 675 C CA . ARG A 1 87 ? 0.879 -1.304 -9.195 1.00 87.62 87 ARG A CA 1
ATOM 676 C C . ARG A 1 87 ? 0.769 -0.214 -10.260 1.00 87.62 87 ARG A C 1
ATOM 678 O O . ARG A 1 87 ? 1.497 -0.230 -11.245 1.00 87.62 87 ARG A O 1
ATOM 685 N N . VAL A 1 88 ? -0.104 0.755 -10.015 1.00 86.94 88 VAL A N 1
ATOM 686 C CA . VAL A 1 88 ? -0.224 1.974 -10.814 1.00 86.94 88 VAL A CA 1
ATOM 687 C C . VAL A 1 88 ? 0.755 3.001 -10.244 1.00 86.94 88 VAL A C 1
ATOM 689 O O . VAL A 1 88 ? 0.593 3.457 -9.109 1.00 86.94 88 VAL A O 1
ATOM 692 N N . THR A 1 89 ? 1.801 3.323 -11.001 1.00 80.12 89 THR A N 1
ATOM 693 C CA . THR A 1 89 ? 2.854 4.285 -10.622 1.00 80.12 89 THR A CA 1
ATOM 694 C C . THR A 1 89 ? 2.682 5.648 -11.290 1.00 80.12 89 THR A C 1
ATOM 696 O O . THR A 1 89 ? 3.215 6.639 -10.796 1.00 80.12 89 THR A O 1
ATOM 699 N N . GLU A 1 90 ? 1.885 5.715 -12.357 1.00 74.19 90 GLU A N 1
ATOM 700 C CA . GLU A 1 90 ? 1.579 6.933 -13.102 1.00 74.19 90 GLU A CA 1
ATOM 701 C C . GLU A 1 90 ? 0.074 7.217 -13.047 1.00 74.19 90 GLU A C 1
ATOM 703 O O . GLU A 1 90 ? -0.755 6.366 -13.366 1.00 74.19 90 GLU A O 1
ATOM 708 N N . GLY A 1 91 ? -0.293 8.423 -12.616 1.00 66.56 91 GLY A N 1
ATOM 709 C CA . GLY A 1 91 ? -1.682 8.861 -12.531 1.00 66.56 91 GLY A CA 1
ATOM 710 C C . GLY A 1 91 ? -1.798 10.248 -11.905 1.00 66.56 91 GLY A C 1
ATOM 711 O O . GLY A 1 91 ? -0.979 10.636 -11.074 1.00 66.56 91 GLY A O 1
ATOM 712 N N . VAL A 1 92 ? -2.815 11.012 -12.305 1.00 60.62 92 VAL A N 1
ATOM 713 C CA . VAL A 1 92 ? -3.096 12.333 -11.729 1.00 60.62 92 VAL A CA 1
ATOM 714 C C . VAL A 1 92 ? -4.115 12.165 -10.607 1.00 60.62 92 VAL A C 1
ATOM 716 O O . VAL A 1 92 ? -5.279 11.866 -10.858 1.00 60.62 92 VAL A O 1
ATOM 719 N N . LEU A 1 93 ? -3.678 12.358 -9.363 1.00 60.28 93 LEU A N 1
ATOM 720 C CA . LEU A 1 93 ? -4.569 12.453 -8.209 1.00 60.28 93 LEU A CA 1
ATOM 721 C C . LEU A 1 93 ? -4.834 13.928 -7.910 1.00 60.28 93 LEU A C 1
ATOM 723 O O . LEU A 1 93 ? -3.940 14.656 -7.484 1.00 60.28 93 LEU A O 1
ATOM 727 N N . THR A 1 94 ? -6.069 14.375 -8.120 1.00 56.47 94 THR A N 1
ATOM 728 C CA . THR A 1 94 ? -6.504 15.715 -7.716 1.00 56.47 94 THR A CA 1
ATOM 729 C C . THR A 1 94 ? -7.216 15.615 -6.372 1.00 56.47 94 THR A C 1
ATOM 731 O O . THR A 1 94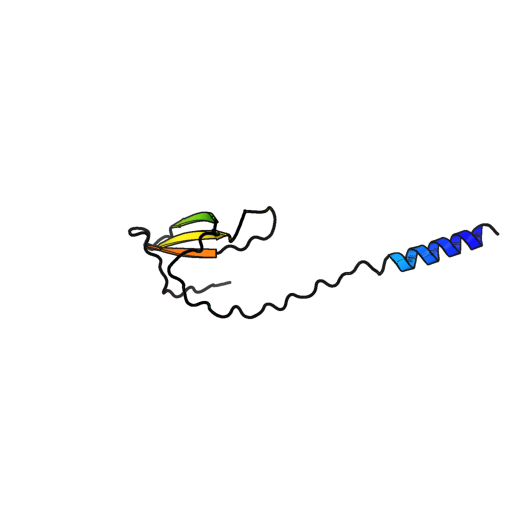 ? -8.268 14.991 -6.270 1.00 56.47 94 THR A O 1
ATOM 734 N N . LYS A 1 95 ? -6.649 16.227 -5.327 1.00 52.19 95 LYS A N 1
ATOM 735 C CA . LYS A 1 95 ? -7.342 16.400 -4.046 1.00 52.19 95 LYS A CA 1
ATOM 736 C C . LYS A 1 95 ? -8.205 17.655 -4.130 1.00 52.19 95 LYS A C 1
ATOM 738 O O . LYS A 1 95 ? -7.668 18.758 -4.202 1.00 52.19 95 LYS A O 1
ATOM 743 N N . THR A 1 96 ? -9.520 17.494 -4.103 1.00 53.16 96 THR A N 1
ATOM 744 C CA . THR A 1 96 ? -10.447 18.606 -3.860 1.00 53.16 96 THR A CA 1
ATOM 745 C C . THR A 1 96 ? -10.689 18.687 -2.346 1.00 53.16 96 THR A C 1
ATOM 747 O O . THR A 1 96 ? -10.975 17.643 -1.755 1.00 53.16 96 THR A O 1
ATOM 750 N N . PRO A 1 97 ? -10.460 19.844 -1.695 1.00 53.34 97 PRO A N 1
ATOM 751 C CA . PRO A 1 97 ? -10.739 20.022 -0.269 1.00 53.34 97 PRO A CA 1
ATOM 752 C C . PRO A 1 97 ? -12.235 19.959 0.051 1.00 53.34 97 PRO A C 1
ATOM 754 O O . PRO A 1 97 ? -13.047 20.306 -0.838 1.00 53.34 97 PRO A O 1
#